Protein AF-A0A3P3DSV2-F1 (afdb_monomer_lite)

Organism: NCBI:txid2488730

Structure (mmCIF, N/CA/C/O backbone):
data_AF-A0A3P3DSV2-F1
#
_entry.id   AF-A0A3P3DSV2-F1
#
loop_
_atom_site.group_PDB
_atom_site.id
_atom_site.type_symbol
_atom_site.label_atom_id
_atom_site.label_alt_id
_atom_site.label_comp_id
_atom_site.label_asym_id
_atom_site.label_entity_id
_atom_site.label_seq_id
_atom_site.pdbx_PDB_ins_code
_atom_site.Cartn_x
_atom_site.Cartn_y
_atom_site.Cartn_z
_atom_site.occupancy
_atom_site.B_iso_or_equiv
_atom_site.auth_seq_id
_atom_site.auth_comp_id
_atom_site.auth_asym_id
_atom_site.auth_atom_id
_atom_site.pdbx_PDB_model_num
ATOM 1 N N . MET A 1 1 ? 9.659 -2.236 -21.353 1.00 75.44 1 MET A N 1
ATOM 2 C CA . MET A 1 1 ? 9.622 -2.531 -19.909 1.00 75.44 1 MET A CA 1
ATOM 3 C C . MET A 1 1 ? 11.030 -2.908 -19.491 1.00 75.44 1 MET A C 1
ATOM 5 O O . MET A 1 1 ? 11.513 -3.958 -19.902 1.00 75.44 1 MET A O 1
ATOM 9 N N . THR A 1 2 ? 11.713 -2.005 -18.797 1.00 96.19 2 THR A N 1
ATOM 10 C CA . THR A 1 2 ? 13.089 -2.178 -18.312 1.00 96.19 2 THR A CA 1
ATOM 11 C C . THR A 1 2 ? 13.101 -2.674 -16.861 1.00 96.19 2 THR A C 1
ATOM 13 O O . THR A 1 2 ? 12.073 -2.657 -16.185 1.00 96.19 2 THR A O 1
ATOM 16 N N . PHE A 1 3 ? 14.265 -3.102 -16.360 1.00 95.81 3 PHE A N 1
ATOM 17 C CA . PHE A 1 3 ? 14.427 -3.417 -14.935 1.00 95.81 3 PHE A CA 1
ATOM 18 C C . PHE A 1 3 ? 14.173 -2.192 -14.042 1.00 95.81 3 PHE A C 1
ATOM 20 O O . PHE A 1 3 ? 13.588 -2.326 -12.971 1.00 95.81 3 PHE A O 1
ATOM 27 N N . ALA A 1 4 ? 14.564 -0.999 -14.503 1.00 96.88 4 ALA A N 1
ATOM 28 C CA . ALA A 1 4 ? 14.288 0.243 -13.791 1.00 96.88 4 ALA A CA 1
ATOM 29 C C . ALA A 1 4 ? 12.774 0.493 -13.693 1.00 96.88 4 ALA A C 1
ATOM 31 O O . ALA A 1 4 ? 12.279 0.724 -12.594 1.00 96.88 4 ALA A O 1
ATOM 32 N N . ASP A 1 5 ? 12.036 0.317 -14.797 1.00 96.31 5 ASP A N 1
ATOM 33 C CA . ASP A 1 5 ? 10.573 0.466 -14.811 1.00 96.31 5 ASP A CA 1
ATOM 34 C C . ASP A 1 5 ? 9.897 -0.550 -13.875 1.00 96.31 5 ASP A C 1
ATOM 36 O O . ASP A 1 5 ? 8.892 -0.254 -13.234 1.00 96.31 5 ASP A O 1
ATOM 40 N N . ALA A 1 6 ? 10.413 -1.784 -13.823 1.00 97.12 6 ALA A N 1
ATOM 41 C CA . ALA A 1 6 ? 9.874 -2.824 -12.951 1.00 97.12 6 ALA A CA 1
ATOM 42 C C . ALA A 1 6 ? 10.106 -2.487 -11.473 1.00 97.12 6 ALA A C 1
ATOM 44 O O . ALA A 1 6 ? 9.192 -2.640 -10.665 1.00 97.12 6 ALA A O 1
ATOM 45 N N . LYS A 1 7 ? 11.301 -1.989 -11.134 1.00 97.56 7 LYS A N 1
ATOM 46 C CA . LYS A 1 7 ? 11.616 -1.531 -9.781 1.00 97.56 7 LYS A CA 1
ATOM 47 C C . LYS A 1 7 ? 10.696 -0.386 -9.369 1.00 97.56 7 LYS A C 1
ATOM 49 O O . LYS A 1 7 ? 10.068 -0.483 -8.326 1.00 97.56 7 LYS A O 1
ATOM 54 N N . GLU A 1 8 ? 10.576 0.647 -10.198 1.00 97.75 8 GLU A N 1
ATOM 55 C CA . GLU A 1 8 ? 9.701 1.792 -9.921 1.00 97.75 8 GLU A CA 1
ATOM 56 C C . GLU A 1 8 ? 8.268 1.338 -9.626 1.00 97.75 8 GLU A C 1
ATOM 58 O O . GLU A 1 8 ? 7.709 1.687 -8.592 1.00 97.75 8 GLU A O 1
ATOM 63 N N . LYS A 1 9 ? 7.713 0.461 -10.467 1.00 97.12 9 LYS A N 1
ATOM 64 C CA . LYS A 1 9 ? 6.358 -0.068 -10.268 1.00 97.12 9 LYS A CA 1
ATOM 65 C C . LYS A 1 9 ? 6.201 -0.861 -8.972 1.00 97.12 9 LYS A C 1
ATOM 67 O O . LYS A 1 9 ? 5.140 -0.776 -8.361 1.00 97.12 9 LYS A O 1
ATOM 72 N N . MET A 1 10 ? 7.213 -1.629 -8.561 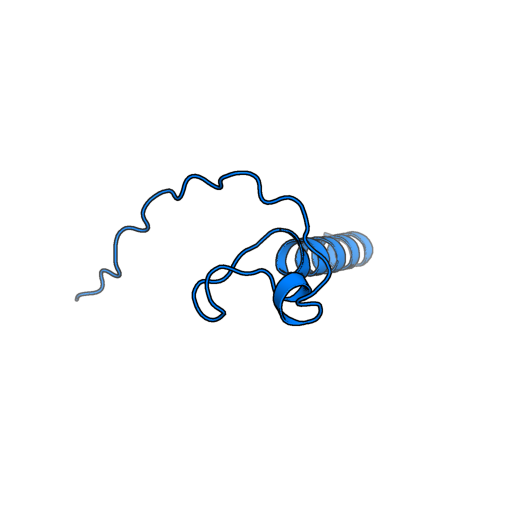1.00 98.00 10 MET A N 1
ATOM 73 C CA . MET A 1 10 ? 7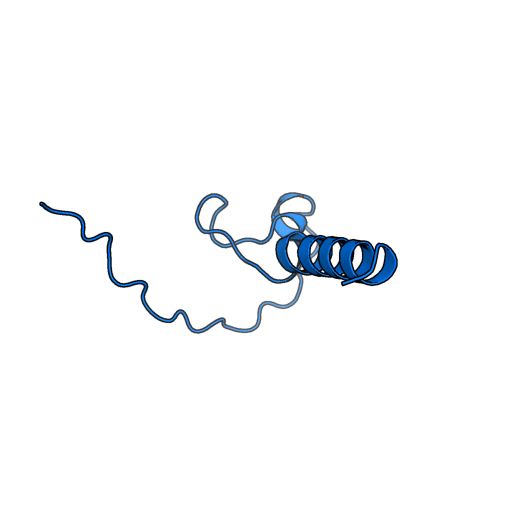.163 -2.362 -7.292 1.00 98.00 10 MET A CA 1
ATOM 74 C C . MET A 1 10 ? 7.207 -1.420 -6.090 1.00 98.00 10 MET A C 1
ATOM 76 O O . MET A 1 10 ? 6.426 -1.608 -5.163 1.00 98.00 10 MET A O 1
ATOM 80 N N . GLU A 1 11 ? 8.063 -0.398 -6.117 1.00 97.69 11 GLU A N 1
ATOM 81 C CA . GLU A 1 11 ? 8.144 0.591 -5.034 1.00 97.69 11 GLU A CA 1
ATOM 82 C C . GLU A 1 11 ? 6.849 1.412 -4.932 1.00 97.69 11 GLU A C 1
ATOM 84 O O . GLU A 1 11 ? 6.323 1.601 -3.836 1.00 97.69 11 GLU A O 1
ATOM 89 N N . THR A 1 12 ? 6.282 1.841 -6.067 1.00 97.50 12 THR A N 1
ATOM 90 C CA . THR A 1 12 ? 4.984 2.535 -6.095 1.00 97.50 12 THR A CA 1
ATOM 91 C C . THR A 1 12 ? 3.876 1.649 -5.542 1.00 97.50 12 THR A C 1
ATOM 93 O O . THR A 1 12 ? 3.123 2.080 -4.674 1.00 97.50 12 THR A O 1
ATOM 96 N N . TRP A 1 13 ? 3.800 0.395 -5.996 1.00 96.81 13 TRP A N 1
ATOM 97 C CA . TRP A 1 13 ? 2.797 -0.542 -5.501 1.00 96.81 13 TRP A CA 1
ATOM 98 C C . TRP A 1 13 ? 2.924 -0.766 -3.991 1.00 96.81 13 TRP A C 1
ATOM 100 O O . TRP A 1 13 ? 1.918 -0.730 -3.285 1.00 96.81 13 TRP A O 1
ATOM 110 N N . LEU A 1 14 ? 4.151 -0.948 -3.494 1.00 96.38 14 LEU A N 1
ATOM 111 C CA . LEU A 1 14 ? 4.408 -1.160 -2.074 1.00 96.38 14 LEU A CA 1
ATOM 112 C C . LEU A 1 14 ? 3.998 0.055 -1.233 1.00 96.38 14 LEU A C 1
ATOM 114 O O . LEU A 1 14 ? 3.459 -0.120 -0.141 1.00 96.38 14 LEU A O 1
ATOM 118 N N . SER A 1 15 ? 4.245 1.274 -1.717 1.00 94.56 15 SER A N 1
ATOM 119 C CA . SER A 1 15 ? 3.805 2.491 -1.028 1.00 94.56 15 SER A CA 1
ATOM 120 C C . SER A 1 15 ? 2.278 2.568 -0.981 1.00 94.56 15 SER A C 1
ATOM 122 O O . SER A 1 15 ? 1.713 2.693 0.103 1.00 94.56 15 SER A O 1
ATOM 124 N N . ASP A 1 16 ? 1.612 2.421 -2.128 1.00 94.50 16 ASP A N 1
ATOM 125 C CA . ASP A 1 16 ? 0.155 2.549 -2.238 1.00 94.50 16 ASP A CA 1
ATOM 126 C C . ASP A 1 16 ? -0.590 1.519 -1.376 1.00 94.50 16 ASP A C 1
ATOM 128 O O . ASP A 1 16 ? -1.573 1.855 -0.711 1.00 94.50 16 ASP A O 1
ATOM 132 N N . ASP A 1 17 ? -0.137 0.262 -1.382 1.00 94.12 17 ASP A N 1
ATOM 133 C CA . ASP A 1 17 ? -0.749 -0.815 -0.598 1.00 94.12 17 ASP A CA 1
ATOM 134 C C . ASP A 1 17 ? -0.630 -0.558 0.909 1.00 94.12 17 ASP A C 1
ATOM 136 O O . ASP A 1 17 ? -1.586 -0.753 1.653 1.00 94.12 17 ASP A O 1
ATOM 140 N N . ASN A 1 18 ? 0.509 -0.024 1.356 1.00 94.50 18 ASN A N 1
ATOM 141 C CA . ASN A 1 18 ? 0.745 0.226 2.773 1.00 94.50 18 ASN A CA 1
ATOM 142 C C . ASN A 1 18 ? 0.107 1.519 3.301 1.00 94.50 18 ASN A C 1
ATOM 144 O O . ASN A 1 18 ? -0.204 1.568 4.497 1.00 94.50 18 ASN A O 1
ATOM 148 N N . THR A 1 19 ? -0.049 2.563 2.474 1.00 92.38 19 THR A N 1
ATOM 149 C CA . THR A 1 19 ? -0.456 3.902 2.954 1.00 92.38 19 THR A CA 1
ATOM 150 C C . THR A 1 19 ? -1.809 4.387 2.458 1.00 92.38 19 THR A C 1
ATOM 152 O O . THR A 1 19 ? -2.452 5.142 3.181 1.00 92.38 19 THR A O 1
ATOM 155 N N . GLU A 1 20 ? -2.272 3.954 1.284 1.00 91.88 20 GLU A N 1
ATOM 156 C CA . GLU A 1 20 ? -3.471 4.527 0.651 1.00 91.88 20 GLU A CA 1
ATOM 157 C C . GLU A 1 20 ? -4.651 3.554 0.593 1.00 91.88 20 GLU A C 1
ATOM 159 O O . GLU A 1 20 ? -5.804 3.974 0.468 1.00 91.88 20 GLU A O 1
ATOM 164 N N . ARG A 1 21 ? -4.390 2.243 0.649 1.00 91.50 21 ARG A N 1
ATOM 165 C CA . ARG A 1 21 ? -5.405 1.206 0.429 1.00 91.50 21 ARG A CA 1
ATOM 166 C C . ARG A 1 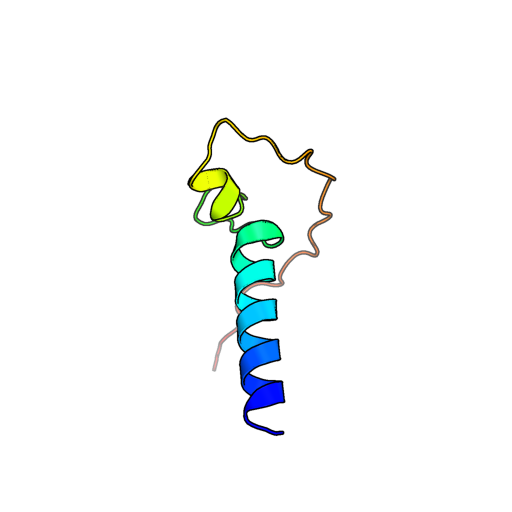21 ? -5.925 0.636 1.752 1.00 91.50 21 ARG A C 1
ATOM 168 O O . ARG A 1 21 ? -5.234 -0.156 2.385 1.00 91.50 21 ARG A O 1
ATOM 175 N N . PRO A 1 22 ? -7.149 0.990 2.187 1.00 91.94 22 PRO A N 1
ATOM 176 C CA . PRO A 1 22 ? -7.757 0.347 3.340 1.00 91.94 22 PRO A CA 1
ATOM 177 C C . PRO A 1 22 ? -8.215 -1.071 2.986 1.00 91.94 22 PRO A C 1
ATOM 179 O O . PRO A 1 22 ? -8.764 -1.311 1.905 1.00 91.94 22 PRO A O 1
ATOM 182 N N . HIS A 1 23 ? -8.041 -2.007 3.916 1.00 93.38 23 HIS A N 1
ATOM 183 C CA . HIS A 1 23 ? -8.476 -3.389 3.740 1.00 93.38 23 HIS A CA 1
ATOM 184 C C . HIS A 1 23 ? -9.527 -3.771 4.786 1.00 93.38 23 HIS A C 1
ATOM 186 O O . HIS A 1 23 ? -9.292 -3.696 5.994 1.00 93.38 23 HIS A O 1
ATOM 192 N N . GLY A 1 24 ? -10.674 -4.275 4.327 1.00 92.69 24 GLY A N 1
ATOM 193 C CA . GLY A 1 24 ? -11.764 -4.692 5.217 1.00 92.69 24 GLY A CA 1
ATOM 194 C C . GLY A 1 24 ? -11.381 -5.808 6.190 1.00 92.69 24 GLY A C 1
ATOM 195 O O . GLY A 1 24 ? -11.855 -5.827 7.323 1.00 92.69 24 GLY A O 1
ATOM 196 N N . ALA A 1 25 ? -10.445 -6.683 5.807 1.00 94.81 25 ALA A N 1
ATOM 197 C CA . ALA A 1 25 ? -9.946 -7.754 6.672 1.00 94.81 25 ALA A CA 1
ATOM 198 C C . ALA A 1 25 ? -9.243 -7.243 7.947 1.00 94.81 25 ALA A C 1
ATOM 200 O O . ALA A 1 25 ? -9.193 -7.970 8.936 1.00 94.81 25 ALA A O 1
ATOM 201 N N . ILE A 1 26 ? -8.735 -6.003 7.945 1.00 89.75 26 ILE A N 1
ATOM 202 C CA . ILE A 1 26 ? -8.092 -5.366 9.109 1.00 89.75 26 ILE A CA 1
ATOM 203 C C . ILE A 1 26 ? -8.917 -4.202 9.677 1.00 89.75 26 ILE A C 1
ATOM 205 O O . ILE A 1 26 ? -8.395 -3.329 10.374 1.00 89.75 26 ILE A O 1
ATOM 209 N N . GLY A 1 27 ? -10.226 -4.209 9.412 1.00 93.25 27 GLY A N 1
ATOM 210 C CA . GLY A 1 27 ? -11.163 -3.210 9.924 1.00 93.25 27 GLY A CA 1
ATOM 211 C C . GLY A 1 27 ? -11.126 -1.891 9.157 1.00 93.25 27 GLY A C 1
ATOM 212 O O . GLY A 1 27 ? -11.177 -0.834 9.784 1.00 93.25 27 GLY A O 1
ATOM 213 N N . ASP A 1 28 ? -11.017 -1.963 7.827 1.00 93.31 28 ASP A N 1
ATOM 214 C CA . ASP A 1 28 ? -10.973 -0.814 6.908 1.00 93.31 28 ASP A CA 1
ATOM 215 C C . ASP A 1 28 ? -9.839 0.169 7.223 1.00 93.31 28 ASP A C 1
ATOM 217 O O . ASP A 1 28 ? -9.991 1.388 7.126 1.00 93.31 28 ASP A O 1
ATOM 221 N N . LYS A 1 29 ? -8.693 -0.392 7.612 1.00 91.31 29 LYS A N 1
ATOM 222 C CA . LYS A 1 29 ? -7.445 0.331 7.855 1.00 91.31 29 LYS A CA 1
ATOM 223 C C . LYS A 1 29 ? -6.418 -0.022 6.800 1.00 91.31 29 LYS A C 1
ATOM 225 O O . LYS A 1 29 ? -6.511 -1.083 6.178 1.00 91.31 29 LYS A O 1
ATOM 230 N N . THR A 1 30 ? -5.433 0.840 6.623 1.00 94.12 30 THR A N 1
ATOM 231 C CA . THR A 1 30 ? -4.214 0.509 5.884 1.00 94.12 30 THR A CA 1
ATOM 232 C C . THR A 1 30 ? -3.270 -0.317 6.771 1.00 94.12 30 THR A C 1
ATOM 234 O O . THR A 1 30 ? -3.375 -0.281 8.006 1.00 94.12 30 THR A O 1
ATOM 237 N N . PRO A 1 31 ? -2.318 -1.065 6.189 1.00 94.19 31 PRO A N 1
ATOM 238 C CA . PRO A 1 31 ? -1.306 -1.782 6.960 1.00 94.19 31 PRO A CA 1
ATOM 239 C C . PRO A 1 31 ? -0.510 -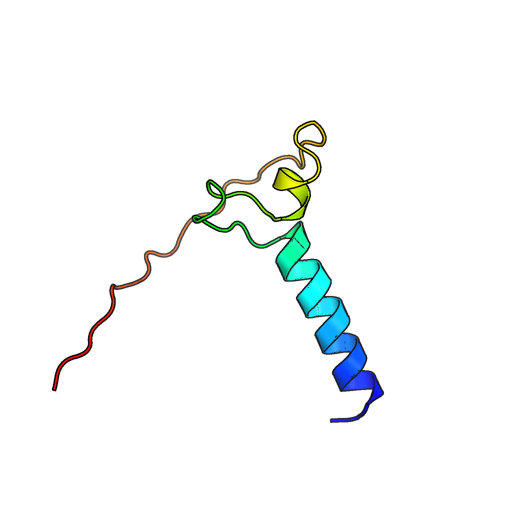0.862 7.898 1.00 94.19 31 PRO A C 1
ATOM 241 O O . PRO A 1 31 ? -0.220 -1.240 9.035 1.00 94.19 31 PRO A O 1
ATOM 244 N N . CYS A 1 32 ? -0.207 0.368 7.467 1.00 93.56 32 CYS A N 1
ATOM 245 C CA . CYS A 1 32 ? 0.537 1.331 8.279 1.00 93.56 32 CYS A CA 1
ATOM 246 C C . CYS A 1 32 ? -0.278 1.840 9.484 1.00 93.56 32 CYS A C 1
ATOM 248 O O . CYS A 1 32 ? 0.255 1.945 10.591 1.00 93.56 32 CYS A O 1
ATOM 250 N N . GLU A 1 33 ? -1.582 2.083 9.307 1.00 90.69 33 GLU A N 1
ATOM 251 C CA . GLU A 1 33 ? -2.500 2.437 10.403 1.00 90.69 33 GLU A CA 1
ATOM 252 C C . GLU A 1 33 ? -2.642 1.305 11.430 1.00 90.69 33 GLU A C 1
ATOM 254 O O . GLU A 1 33 ? -2.786 1.557 12.629 1.00 90.69 33 GLU A O 1
ATOM 259 N N . LEU A 1 34 ? -2.597 0.047 10.976 1.00 90.62 34 LEU A N 1
ATOM 260 C CA . LEU A 1 34 ? -2.601 -1.113 11.865 1.00 90.62 34 LEU A CA 1
ATOM 261 C C . LEU A 1 34 ? -1.288 -1.226 12.653 1.00 90.62 34 LEU A C 1
ATOM 263 O O . LEU A 1 34 ? -1.323 -1.500 13.853 1.00 90.62 34 LEU A O 1
ATOM 267 N N . ALA A 1 35 ? -0.148 -1.008 11.993 1.00 91.50 35 ALA A N 1
ATOM 268 C CA . ALA A 1 35 ? 1.168 -1.061 12.626 1.00 91.50 35 ALA A CA 1
ATOM 269 C C . ALA A 1 35 ? 1.377 0.072 13.648 1.00 91.50 35 ALA A C 1
ATOM 271 O O . ALA A 1 35 ? 2.032 -0.140 14.669 1.00 91.50 35 ALA A O 1
ATOM 272 N N . ASN A 1 36 ? 0.791 1.251 13.403 1.00 86.38 36 ASN A N 1
ATOM 273 C CA . ASN A 1 36 ? 0.953 2.451 14.226 1.00 86.38 36 ASN A CA 1
ATOM 274 C C . ASN A 1 36 ? -0.404 3.006 14.704 1.00 86.38 36 ASN A C 1
ATOM 276 O O . ASN A 1 36 ? -0.832 4.072 14.258 1.00 86.38 36 ASN A O 1
ATOM 280 N N . PRO A 1 37 ? -1.073 2.354 15.671 1.00 73.12 37 PRO A N 1
ATOM 281 C CA . PRO A 1 37 ? -2.438 2.698 16.089 1.00 73.12 37 PRO A CA 1
ATOM 282 C C . PRO A 1 37 ? -2.595 4.085 16.752 1.00 73.12 37 PRO A C 1
ATOM 284 O O . PRO A 1 37 ? -3.716 4.486 17.056 1.00 73.12 37 PRO A O 1
ATOM 287 N N . GLY A 1 38 ? -1.495 4.812 16.993 1.00 67.81 38 GLY A N 1
ATOM 288 C CA . GL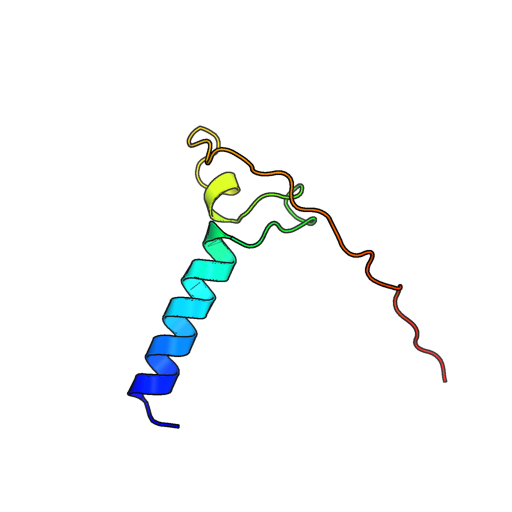Y A 1 38 ? -1.474 6.179 17.536 1.00 67.81 38 GLY A CA 1
ATOM 289 C C . GLY A 1 38 ? -1.102 7.275 16.527 1.00 67.81 38 GLY A C 1
ATOM 290 O O . GLY A 1 38 ? -1.193 8.456 16.859 1.00 67.81 38 GLY A O 1
ATOM 291 N N . SER A 1 39 ? -0.698 6.915 15.307 1.00 63.06 39 SER A N 1
ATOM 292 C CA . SER A 1 39 ? -0.442 7.868 14.226 1.00 63.06 39 SER A CA 1
ATOM 293 C C . SER A 1 39 ? -1.701 7.949 13.376 1.00 63.06 39 SER A C 1
ATOM 295 O O . SER A 1 39 ? -1.913 7.112 12.513 1.00 63.06 39 SER A O 1
ATOM 297 N N . LEU A 1 40 ? -2.574 8.917 13.647 1.00 54.22 40 LEU A N 1
ATOM 298 C CA . LEU A 1 40 ? -3.745 9.166 12.805 1.00 54.22 40 LEU A CA 1
ATOM 299 C C . LEU A 1 40 ? -3.302 9.892 11.523 1.00 54.22 40 LEU A C 1
ATOM 301 O O . LEU A 1 40 ? -2.967 11.076 11.615 1.00 54.22 40 LEU A O 1
ATOM 305 N N . PRO A 1 41 ? -3.338 9.284 10.323 1.00 51.00 41 PRO A N 1
ATOM 306 C CA . PRO A 1 41 ? -3.541 10.072 9.122 1.00 51.00 41 PRO A CA 1
ATOM 307 C C . PRO A 1 41 ? -5.003 10.541 9.118 1.00 51.00 41 PRO A C 1
ATOM 309 O O . PRO A 1 41 ? -5.944 9.785 9.359 1.00 51.00 41 PRO A O 1
ATOM 312 N N . THR A 1 42 ? -5.206 11.837 8.913 1.00 51.31 42 THR A N 1
ATOM 313 C CA . THR A 1 42 ? -6.522 12.476 8.848 1.00 51.31 42 THR A CA 1
ATOM 314 C C . THR A 1 42 ? -7.364 11.823 7.745 1.00 51.31 42 THR A C 1
ATOM 316 O O . THR A 1 42 ? -7.168 12.089 6.562 1.00 51.31 42 THR A O 1
ATOM 319 N N . ARG A 1 43 ? -8.298 10.943 8.122 1.00 51.94 43 ARG A N 1
ATOM 320 C CA . ARG A 1 43 ? -9.128 10.166 7.190 1.00 51.94 43 ARG A CA 1
ATOM 321 C C . ARG A 1 43 ? -10.072 11.075 6.393 1.00 51.94 43 ARG A C 1
ATOM 323 O O . ARG A 1 43 ? -11.077 11.545 6.927 1.00 51.94 43 ARG A O 1
ATOM 330 N N . ALA A 1 44 ? -9.795 11.288 5.107 1.00 54.31 44 ALA A N 1
ATOM 331 C CA . ALA A 1 44 ? -10.802 11.771 4.162 1.00 54.31 44 ALA A CA 1
ATOM 332 C C . ALA A 1 44 ? -11.838 10.654 3.895 1.00 54.31 44 ALA A C 1
ATOM 334 O O . ALA A 1 44 ? -11.485 9.473 3.906 1.00 54.31 44 ALA A O 1
ATOM 335 N N . PRO A 1 45 ? -13.127 10.975 3.675 1.00 45.28 45 PRO A N 1
ATOM 336 C CA . PRO A 1 45 ? -14.156 9.958 3.506 1.00 45.28 45 PRO A CA 1
ATOM 337 C C . PRO A 1 45 ? -14.023 9.301 2.128 1.00 45.28 45 PRO A C 1
ATOM 339 O O . PRO A 1 45 ? -14.365 9.900 1.106 1.00 45.28 45 PRO A O 1
ATOM 342 N N . VAL A 1 46 ? -13.555 8.054 2.091 1.00 55.88 46 VAL A N 1
ATOM 343 C CA . VAL A 1 46 ? -13.496 7.276 0.849 1.00 55.88 46 VAL A CA 1
ATOM 344 C C . VAL A 1 46 ? -14.898 6.743 0.535 1.00 55.88 46 VAL A C 1
ATOM 346 O O . VAL A 1 46 ? -15.435 5.866 1.217 1.00 55.88 46 VAL A O 1
ATOM 349 N N . LYS A 1 47 ? -15.532 7.315 -0.496 1.00 50.34 47 LYS A N 1
ATOM 350 C CA . LYS A 1 47 ? -16.780 6.802 -1.078 1.00 50.34 47 LYS A CA 1
ATOM 351 C C . LYS A 1 47 ? -16.478 5.443 -1.706 1.00 50.34 47 LYS A C 1
ATOM 353 O O . LYS A 1 47 ? -15.712 5.371 -2.660 1.00 50.34 47 LYS A O 1
ATOM 358 N N . HIS A 1 48 ? -17.079 4.381 -1.187 1.00 54.91 48 HIS A N 1
ATOM 359 C CA . HIS A 1 48 ? -16.953 3.047 -1.763 1.00 54.91 48 HIS A CA 1
ATOM 360 C C . HIS A 1 48 ? -17.825 2.943 -3.027 1.00 54.91 48 HIS A C 1
ATOM 362 O O . HIS A 1 48 ? -19.042 3.130 -2.923 1.00 54.91 48 HIS A O 1
ATOM 368 N N . PRO A 1 49 ? -17.288 2.598 -4.210 1.00 45.78 49 PRO A N 1
ATOM 369 C CA . PRO A 1 49 ? -18.091 1.923 -5.214 1.00 45.78 49 PRO A CA 1
ATOM 370 C C . PRO A 1 49 ? -18.327 0.480 -4.745 1.00 45.78 49 PRO A C 1
ATOM 372 O O . PRO A 1 49 ? -17.395 -0.269 -4.466 1.00 45.78 49 PRO A O 1
ATOM 375 N N . LYS A 1 50 ? -19.605 0.115 -4.623 1.00 40.41 50 LYS A N 1
ATOM 376 C CA . LYS A 1 50 ? -20.086 -1.233 -4.308 1.00 40.41 50 LYS A CA 1
ATOM 377 C C . LYS A 1 50 ? -19.482 -2.242 -5.291 1.00 40.41 50 LYS A C 1
ATOM 379 O O . LYS A 1 50 ? -19.796 -2.190 -6.477 1.00 40.41 50 LYS A O 1
ATOM 384 N N . THR A 1 51 ? -18.660 -3.167 -4.803 1.00 40.88 51 THR A N 1
ATOM 385 C CA . THR A 1 51 ? -18.304 -4.391 -5.528 1.00 40.88 51 THR A CA 1
ATOM 386 C C . THR A 1 51 ? -19.591 -5.165 -5.838 1.00 40.88 51 THR A C 1
ATOM 388 O O . THR A 1 51 ? -20.328 -5.500 -4.905 1.00 40.88 51 THR A O 1
ATOM 391 N N . PRO A 1 52 ? -19.936 -5.443 -7.110 1.00 40.00 52 PRO A N 1
ATOM 392 C CA . PRO A 1 52 ? -20.920 -6.472 -7.385 1.00 40.00 52 PRO A CA 1
ATOM 393 C C . PRO A 1 52 ? -20.290 -7.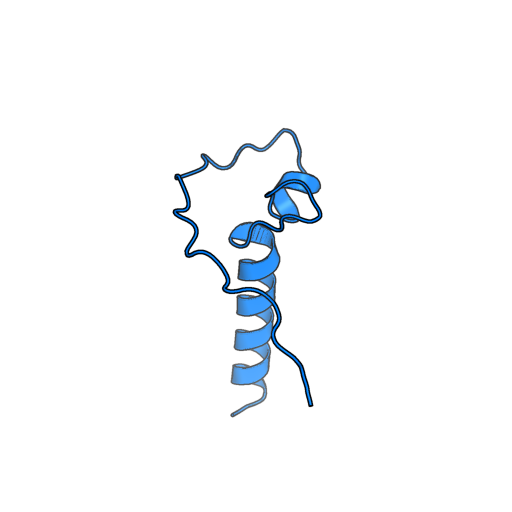822 -7.036 1.00 40.00 52 PRO A C 1
ATOM 395 O O . PRO A 1 52 ? -19.133 -8.097 -7.351 1.00 40.00 52 PRO A O 1
ATOM 398 N N . ALA A 1 53 ? -21.060 -8.602 -6.286 1.00 45.97 53 ALA A N 1
ATOM 399 C CA . ALA A 1 53 ? -20.677 -9.885 -5.740 1.00 45.97 53 ALA A CA 1
ATOM 400 C C . ALA A 1 53 ? -20.217 -10.864 -6.827 1.00 45.97 53 ALA A C 1
ATOM 402 O O . ALA A 1 53 ? -20.731 -10.862 -7.944 1.00 45.97 53 ALA A O 1
ATOM 403 N N . SER A 1 54 ? -19.268 -11.706 -6.415 1.00 53.91 54 SER A N 1
ATOM 404 C CA . SER A 1 54 ? -18.913 -13.006 -6.981 1.00 53.91 54 SER A CA 1
ATOM 405 C C . SER A 1 54 ? -20.057 -13.633 -7.779 1.00 53.91 54 SER A C 1
ATOM 407 O O . SER A 1 54 ? -21.104 -13.948 -7.216 1.00 53.91 54 SER A O 1
ATOM 409 N N . GLY A 1 55 ? -19.829 -13.834 -9.072 1.00 38.66 55 GLY A N 1
ATOM 410 C CA . GLY A 1 55 ? -20.704 -14.595 -9.949 1.00 38.66 55 GLY A CA 1
ATOM 411 C C . GLY A 1 55 ? -19.867 -15.557 -10.778 1.00 38.66 55 GLY A C 1
ATOM 412 O O . GLY A 1 55 ? -19.487 -15.217 -11.889 1.00 38.66 55 GLY A O 1
ATOM 413 N N . ASP A 1 56 ? -19.583 -16.726 -10.212 1.00 41.66 56 ASP A N 1
ATOM 414 C CA . ASP A 1 56 ? -19.562 -17.977 -10.976 1.00 41.66 56 ASP A CA 1
ATOM 415 C C . ASP A 1 56 ? -20.934 -18.619 -10.732 1.00 41.66 56 ASP A C 1
ATOM 417 O O . ASP A 1 56 ? -21.364 -18.674 -9.569 1.00 41.66 56 ASP A O 1
ATOM 421 N N . PRO A 1 57 ? -21.685 -18.970 -11.792 1.00 57.44 57 PRO A N 1
ATOM 422 C CA . PRO A 1 57 ? -21.606 -20.356 -12.281 1.00 57.44 57 PRO A CA 1
ATOM 423 C C . PRO A 1 57 ? -21.844 -20.543 -13.804 1.00 57.44 57 PRO A C 1
ATOM 425 O O . PRO A 1 57 ? -22.724 -19.897 -14.374 1.00 57.44 57 PRO A O 1
ATOM 428 N N . ASP A 1 58 ? -21.065 -21.408 -14.466 1.00 42.84 58 ASP A N 1
ATOM 429 C CA . ASP A 1 58 ? -21.378 -22.790 -14.942 1.00 42.84 58 ASP A CA 1
ATOM 430 C C . ASP A 1 58 ? -20.248 -23.271 -15.882 1.00 42.84 58 ASP A C 1
ATOM 432 O O . ASP A 1 58 ? -19.989 -22.594 -16.908 1.00 42.84 58 ASP A O 1
#

Sequence (58 aa):
MTFADAKEKMETWLSDDNTERPHGAIGDKTPCELANPGSLPTRAPVKHPKTPASGDPD

Secondary structure (DSSP, 8-state):
--HHHHHHHHHHHHHHHHHT--BGGGTSB-HHHHH-TT------------PPP-----

Foldseek 3Di:
DDPVVVVVVVVVVVCCQQPPAFDVVQPRHHVVCVVPVPDDDPDDDDDDDDDDDDDDDD

InterPro domains:
  IPR001584 Integrase, catalytic core [PF13683] (2-31)

pLDDT: mean 77.45, std 21.68, range [38.66, 98.0]

Radius of gyration: 15.7 Å; chains: 1; bounding box: 36×35×37 Å